Protein AF-A0A4U9WH31-F1 (afdb_monomer_lite)

Secondary structure (DSSP, 8-state):
-B---S-HHHHHHHHHHHTTS--S-EEE---TTT---HHHHHHHHHHHHHT-SS-EEE-

Foldseek 3Di:
DEFEDPDLVVSLVVQVVVQVDPDQEYEYEQHDPVPDDPVVSVVSVVVSCVSDPHDYHYD

InterPro domains:
  IPR002220 DapA-like [PF00701] (5-58)
  IPR013785 Aldolase-type TIM barrel [G3DSA:3.20.20.70] (1-59)

Organism: Serratia fonticola (NCBI:txid47917)

Structure (mmCIF, N/CA/C/O backbone):
data_AF-A0A4U9WH31-F1
#
_entry.id   AF-A0A4U9WH31-F1
#
loop_
_atom_site.group_PDB
_atom_site.id
_atom_site.type_symbol
_atom_site.label_atom_id
_atom_site.label_alt_id
_atom_site.label_comp_id
_atom_site.label_asym_id
_atom_site.label_entity_id
_atom_site.label_seq_id
_atom_site.pdbx_PDB_ins_code
_atom_site.Cartn_x
_atom_site.Cartn_y
_atom_site.Cartn_z
_atom_site.occupancy
_atom_site.B_iso_or_equiv
_atom_site.auth_seq_id
_atom_site.auth_comp_id
_atom_site.auth_asym_id
_atom_site.auth_atom_id
_atom_site.pdbx_PDB_model_num
ATOM 1 N N . MET A 1 1 ? -8.792 8.258 5.984 1.00 91.94 1 MET A N 1
ATOM 2 C CA . MET A 1 1 ? -7.701 9.248 6.182 1.00 91.94 1 MET A CA 1
ATOM 3 C C . MET A 1 1 ? -6.838 9.302 4.932 1.00 91.94 1 MET A C 1
ATOM 5 O O . MET A 1 1 ? -6.665 8.262 4.312 1.00 91.94 1 MET A O 1
ATOM 9 N N . GLY A 1 2 ? -6.319 10.473 4.553 1.00 93.62 2 GLY A N 1
ATOM 10 C CA . GLY A 1 2 ? -5.376 10.586 3.432 1.00 93.62 2 GLY A CA 1
ATOM 11 C C . GLY A 1 2 ? -3.948 10.229 3.852 1.00 93.62 2 GLY A C 1
ATOM 12 O O . GLY A 1 2 ? -3.532 10.588 4.954 1.00 93.62 2 GLY A O 1
ATOM 13 N N . LEU A 1 3 ? -3.216 9.531 2.984 1.00 94.94 3 LEU A N 1
ATOM 14 C CA . LEU A 1 3 ? -1.811 9.165 3.168 1.00 94.94 3 LEU A CA 1
ATOM 15 C C . LEU A 1 3 ? -1.086 9.275 1.825 1.00 94.94 3 LEU A C 1
ATOM 17 O O . LEU A 1 3 ? -1.523 8.681 0.850 1.00 94.94 3 LEU A O 1
ATOM 21 N N . SER A 1 4 ? 0.031 9.995 1.771 1.00 94.19 4 SER A N 1
ATOM 22 C CA . SER A 1 4 ? 0.817 10.163 0.544 1.00 94.19 4 SER A CA 1
ATOM 23 C C . SER A 1 4 ? 2.303 10.267 0.854 1.00 94.19 4 SER A C 1
ATOM 25 O O . SER A 1 4 ? 2.680 10.908 1.836 1.00 94.19 4 SER A O 1
ATOM 27 N N . GLY A 1 5 ? 3.154 9.735 -0.020 1.00 93.50 5 GLY A N 1
ATOM 28 C CA . GLY A 1 5 ? 4.595 9.931 0.091 1.00 93.50 5 GLY A CA 1
ATOM 29 C C . GLY A 1 5 ? 5.376 9.257 -1.029 1.00 93.50 5 GLY A C 1
ATOM 30 O O . GLY A 1 5 ? 4.997 8.204 -1.528 1.00 93.50 5 GLY A O 1
ATOM 31 N N . ASN A 1 6 ? 6.502 9.859 -1.414 1.00 92.62 6 A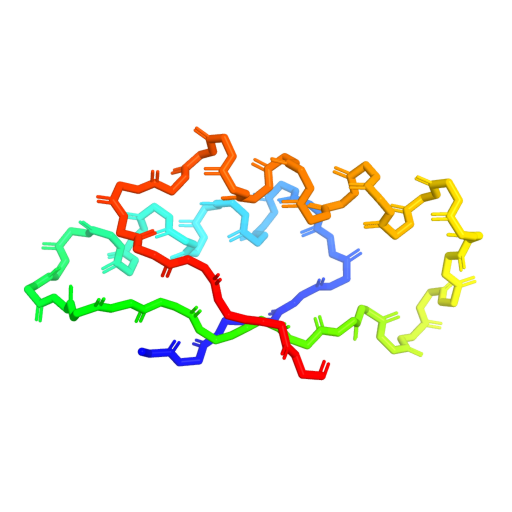SN A N 1
ATOM 32 C CA . ASN A 1 6 ? 7.381 9.325 -2.463 1.00 92.62 6 ASN A CA 1
ATOM 33 C C . ASN A 1 6 ? 8.492 8.410 -1.908 1.00 92.62 6 ASN A C 1
ATOM 35 O O . ASN A 1 6 ? 9.265 7.844 -2.673 1.00 92.62 6 ASN A O 1
ATOM 39 N N . ASN A 1 7 ? 8.596 8.276 -0.581 1.00 95.12 7 ASN A N 1
ATOM 40 C CA . ASN A 1 7 ? 9.546 7.392 0.092 1.00 95.12 7 ASN A CA 1
ATOM 41 C C . ASN A 1 7 ? 8.781 6.305 0.854 1.00 95.12 7 ASN A C 1
ATOM 43 O O . ASN A 1 7 ? 7.975 6.616 1.732 1.00 95.12 7 ASN A O 1
ATOM 47 N N . MET A 1 8 ? 9.047 5.038 0.532 1.00 95.94 8 MET A N 1
ATOM 48 C CA . MET A 1 8 ? 8.322 3.901 1.105 1.00 95.94 8 MET A CA 1
ATOM 49 C C . MET A 1 8 ? 8.470 3.813 2.631 1.00 95.94 8 MET A C 1
ATOM 51 O O . MET A 1 8 ? 7.473 3.679 3.333 1.00 95.94 8 MET A O 1
ATOM 55 N N . ALA A 1 9 ? 9.689 3.944 3.162 1.00 97.12 9 ALA A N 1
ATOM 56 C CA . ALA A 1 9 ? 9.942 3.813 4.598 1.00 97.12 9 ALA A CA 1
ATOM 57 C C . ALA A 1 9 ? 9.199 4.884 5.413 1.00 97.12 9 ALA A C 1
ATOM 59 O O . ALA A 1 9 ? 8.494 4.559 6.368 1.00 97.12 9 ALA A O 1
ATOM 60 N N . SER A 1 10 ? 9.287 6.150 4.998 1.00 96.88 10 SER A N 1
ATOM 61 C CA . SER A 1 10 ? 8.573 7.246 5.664 1.00 96.88 10 SER A CA 1
ATOM 62 C C . SER A 1 10 ? 7.051 7.111 5.538 1.00 96.88 10 SER A C 1
ATOM 64 O O . SER A 1 10 ? 6.325 7.406 6.487 1.00 96.88 10 SER A O 1
ATOM 66 N N . THR A 1 11 ? 6.558 6.633 4.391 1.00 96.94 11 THR A N 1
ATOM 67 C CA . THR A 1 11 ? 5.115 6.434 4.165 1.00 96.94 11 THR A CA 1
ATOM 68 C C . THR A 1 11 ? 4.565 5.330 5.066 1.00 96.94 11 THR A C 1
ATOM 70 O O . THR A 1 11 ? 3.528 5.529 5.694 1.00 96.94 11 THR A O 1
ATOM 73 N N . LEU A 1 12 ? 5.282 4.211 5.210 1.00 97.75 12 LEU A N 1
ATOM 74 C CA . LEU A 1 12 ? 4.902 3.120 6.116 1.00 97.75 12 LEU A CA 1
ATOM 75 C C . LEU A 1 12 ? 4.892 3.564 7.582 1.00 97.75 12 LEU A C 1
ATOM 77 O O . LEU A 1 12 ? 3.972 3.220 8.322 1.00 97.75 12 LEU A O 1
ATOM 81 N N . GLN A 1 13 ? 5.866 4.374 8.003 1.00 97.75 13 GLN A N 1
ATOM 82 C CA . GLN A 1 13 ? 5.887 4.927 9.359 1.00 97.75 13 GLN A CA 1
ATOM 83 C C . GLN A 1 13 ? 4.655 5.808 9.626 1.00 97.75 13 GLN A C 1
ATOM 85 O O . GLN A 1 13 ? 4.012 5.693 10.672 1.00 97.75 13 GLN A O 1
ATOM 90 N N . MET A 1 14 ? 4.288 6.659 8.664 1.00 97.12 14 MET A N 1
ATOM 91 C CA . MET A 1 14 ? 3.083 7.483 8.762 1.00 97.12 14 MET A CA 1
ATOM 92 C C . MET A 1 14 ? 1.813 6.624 8.762 1.00 97.12 14 MET A C 1
ATOM 94 O O . MET A 1 14 ? 0.919 6.852 9.579 1.00 97.12 14 MET A O 1
ATOM 98 N N . GLN A 1 15 ? 1.745 5.608 7.899 1.00 97.19 15 GLN A N 1
ATOM 99 C CA . GLN A 1 15 ? 0.638 4.655 7.865 1.00 97.19 15 GLN A CA 1
ATOM 100 C C . GLN A 1 15 ? 0.469 3.953 9.210 1.00 97.19 15 GLN A C 1
ATOM 102 O O . GLN A 1 15 ? -0.649 3.846 9.704 1.00 97.19 15 GLN A O 1
ATOM 107 N N . GLN A 1 16 ? 1.565 3.523 9.838 1.00 96.25 16 GLN A N 1
ATOM 108 C CA . GLN A 1 16 ? 1.526 2.869 11.140 1.00 96.25 16 GLN A CA 1
ATOM 109 C C . GLN A 1 16 ? 0.932 3.786 12.212 1.00 96.25 16 GLN A C 1
ATOM 111 O O . GLN A 1 16 ? 0.116 3.325 13.008 1.00 96.25 16 GLN A O 1
ATOM 116 N N . ALA A 1 17 ? 1.288 5.073 12.213 1.00 96.31 17 ALA A N 1
ATOM 117 C CA . ALA A 1 17 ? 0.705 6.056 13.125 1.00 96.31 17 ALA A CA 1
ATOM 118 C C . ALA A 1 17 ? -0.793 6.285 12.849 1.00 96.31 17 ALA A C 1
ATOM 120 O O . ALA A 1 17 ? -1.598 6.331 13.779 1.00 96.31 17 ALA A O 1
ATOM 121 N N . ILE A 1 18 ? -1.184 6.375 11.574 1.00 95.75 18 ILE A N 1
ATOM 122 C CA . ILE A 1 18 ? -2.587 6.510 11.153 1.00 95.75 18 ILE A CA 1
ATOM 123 C C . ILE A 1 18 ? -3.409 5.282 11.576 1.00 95.75 18 ILE A C 1
ATOM 125 O O . ILE A 1 18 ? -4.510 5.436 12.098 1.00 95.75 18 ILE A O 1
ATOM 129 N N . ASN A 1 19 ? -2.848 4.083 11.426 1.00 94.38 19 ASN A N 1
ATOM 130 C CA . ASN A 1 19 ? -3.459 2.800 11.769 1.00 94.38 19 ASN A CA 1
ATOM 131 C C . ASN A 1 19 ? -3.670 2.588 13.284 1.00 94.38 19 ASN A C 1
ATOM 133 O O . ASN A 1 19 ? -4.315 1.616 13.673 1.00 94.38 19 ASN A O 1
ATOM 137 N N . GLN A 1 20 ? -3.138 3.448 14.162 1.00 95.88 20 GLN A N 1
ATOM 138 C CA . GLN A 1 20 ? -3.472 3.417 15.600 1.00 95.88 20 GLN A CA 1
ATOM 139 C C . GLN A 1 20 ? -4.776 4.149 15.931 1.00 95.88 20 GLN A C 1
ATOM 141 O O . GLN A 1 20 ? -5.220 4.139 17.077 1.00 95.88 20 GLN A O 1
ATOM 146 N N . ARG A 1 21 ? -5.371 4.829 14.951 1.00 95.38 21 ARG A N 1
ATOM 147 C CA . ARG A 1 21 ? -6.615 5.579 15.107 1.00 95.38 21 ARG A CA 1
ATOM 148 C C . ARG A 1 21 ? -7.788 4.716 14.656 1.00 95.38 21 ARG A C 1
ATOM 150 O O . ARG A 1 21 ? -7.626 3.854 13.796 1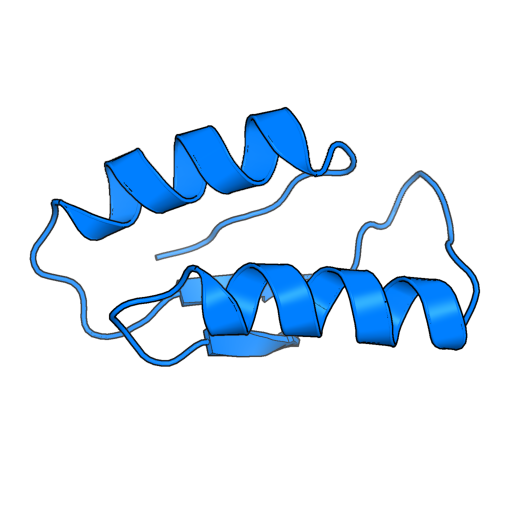.00 95.38 21 ARG A O 1
ATOM 157 N N . ASP A 1 22 ? -8.969 5.002 15.188 1.00 96.50 22 ASP A N 1
ATOM 158 C CA . ASP A 1 22 ? -10.209 4.385 14.722 1.00 96.50 22 ASP A CA 1
ATOM 159 C C . ASP A 1 22 ? -10.630 5.019 13.387 1.00 96.50 22 ASP A C 1
ATOM 161 O O . ASP A 1 22 ? -11.174 6.126 13.338 1.00 96.50 22 ASP A O 1
ATOM 165 N N . ILE A 1 23 ? -10.251 4.376 12.282 1.00 96.50 23 ILE A N 1
ATOM 166 C CA . ILE A 1 23 ? -10.510 4.845 10.920 1.00 96.50 23 ILE A CA 1
ATOM 167 C C . ILE A 1 23 ? -11.056 3.706 10.062 1.00 96.50 23 ILE A C 1
ATOM 169 O O . ILE A 1 23 ? -10.614 2.568 10.160 1.00 96.50 23 ILE A O 1
ATOM 173 N N . ALA A 1 24 ? -11.971 4.027 9.149 1.00 97.62 24 ALA A N 1
ATOM 174 C CA . ALA A 1 24 ? -12.571 3.029 8.261 1.00 97.62 24 ALA A CA 1
ATOM 175 C C . ALA A 1 24 ? -11.682 2.638 7.064 1.00 97.62 24 ALA A C 1
ATOM 177 O O . ALA A 1 24 ? -11.963 1.658 6.383 1.00 97.62 24 ALA A O 1
ATOM 178 N N . GLY A 1 25 ? -10.634 3.413 6.768 1.00 97.06 25 GLY A N 1
ATOM 179 C CA . GLY A 1 25 ? -9.776 3.173 5.610 1.00 97.06 25 GLY A CA 1
ATOM 180 C C . GLY A 1 25 ? -8.768 4.284 5.336 1.00 97.06 25 GLY A C 1
ATOM 181 O O . GLY A 1 25 ? -8.862 5.406 5.869 1.00 97.06 25 GLY A O 1
ATOM 182 N N . VAL A 1 26 ? -7.808 3.969 4.469 1.00 97.31 26 VAL A N 1
ATOM 183 C CA . VAL A 1 26 ? -6.771 4.892 3.997 1.00 97.31 26 VAL A CA 1
ATOM 184 C C . VAL A 1 26 ? -6.890 5.128 2.494 1.00 97.31 26 VAL A C 1
ATOM 186 O O . VAL A 1 26 ? -7.130 4.202 1.724 1.00 97.31 26 VAL A O 1
ATOM 189 N N . LEU A 1 27 ? -6.739 6.388 2.096 1.00 97.69 27 LEU A N 1
ATOM 190 C CA . LEU A 1 27 ? -6.791 6.840 0.710 1.00 97.69 27 LEU A CA 1
ATOM 191 C C . LEU A 1 27 ? -5.381 7.230 0.272 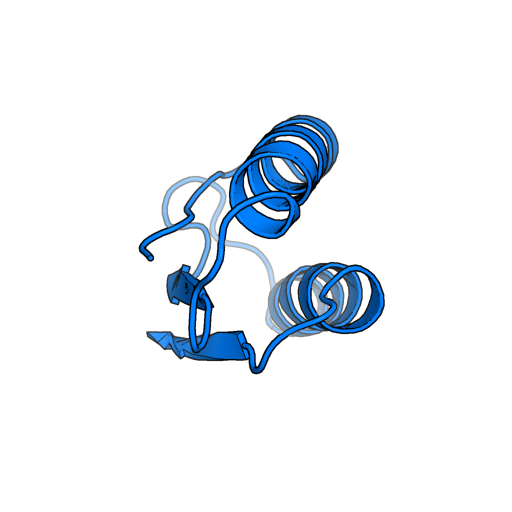1.00 97.69 27 LEU A C 1
ATOM 193 O O . LEU A 1 27 ? -4.786 8.116 0.896 1.00 97.69 27 LEU A O 1
ATOM 197 N N . ILE A 1 28 ? -4.857 6.563 -0.757 1.00 97.06 28 ILE A N 1
ATOM 198 C CA . ILE A 1 28 ? -3.451 6.660 -1.157 1.00 97.06 28 ILE A CA 1
ATOM 199 C C . ILE A 1 28 ? -3.348 7.019 -2.645 1.00 97.06 28 ILE A C 1
ATOM 201 O O . ILE A 1 28 ? -3.747 6.208 -3.483 1.00 97.06 28 ILE A O 1
ATOM 205 N N . PRO A 1 29 ? -2.799 8.197 -2.995 1.00 96.50 29 PRO A N 1
ATOM 206 C CA . PRO A 1 29 ? -2.519 8.546 -4.374 1.00 96.50 29 PRO A CA 1
ATOM 207 C C . PRO A 1 29 ? -1.225 7.897 -4.872 1.00 96.50 29 PRO A C 1
ATOM 209 O O . PRO A 1 29 ? -0.320 7.587 -4.089 1.00 96.50 29 PRO A O 1
ATOM 212 N N . ALA A 1 30 ? -1.089 7.772 -6.191 1.00 95.06 30 ALA A N 1
ATOM 213 C CA . ALA A 1 30 ? 0.185 7.388 -6.795 1.00 95.06 30 ALA A CA 1
ATOM 214 C C . ALA A 1 30 ? 1.303 8.416 -6.486 1.00 95.06 30 ALA A C 1
ATOM 216 O O . ALA A 1 30 ? 1.055 9.628 -6.479 1.00 95.06 30 ALA A O 1
ATOM 217 N N . PRO A 1 31 ? 2.557 7.973 -6.261 1.00 93.62 31 PRO A N 1
ATOM 218 C CA . PRO A 1 31 ? 3.681 8.873 -6.019 1.00 93.62 31 PRO A CA 1
ATOM 219 C C . PRO A 1 31 ? 3.993 9.701 -7.275 1.00 93.62 31 PRO A C 1
ATOM 22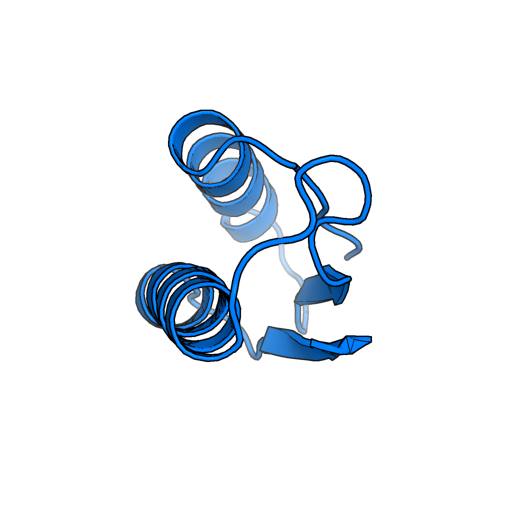1 O O . PRO A 1 31 ? 4.544 9.217 -8.267 1.00 93.62 31 PRO A O 1
ATOM 224 N N . TYR A 1 32 ? 3.630 10.979 -7.223 1.00 86.75 32 TYR A N 1
ATOM 225 C CA . TYR A 1 32 ? 3.576 11.865 -8.386 1.00 86.75 32 TYR A CA 1
ATOM 226 C C . TYR A 1 32 ? 4.937 12.443 -8.796 1.00 86.75 32 TYR A C 1
ATOM 228 O O . TYR A 1 32 ? 5.119 12.817 -9.953 1.00 86.75 32 TYR A O 1
ATOM 236 N N . TYR A 1 33 ? 5.910 12.515 -7.880 1.00 91.25 33 TYR A N 1
ATOM 237 C CA . TYR A 1 33 ? 7.210 13.131 -8.179 1.00 91.25 33 TYR A CA 1
ATOM 238 C C . TYR A 1 33 ? 8.168 12.166 -8.884 1.00 91.25 33 TYR A C 1
ATOM 240 O O . TYR A 1 33 ? 8.786 12.504 -9.891 1.00 91.25 33 TYR A O 1
ATOM 248 N N . ILE A 1 34 ? 8.286 10.946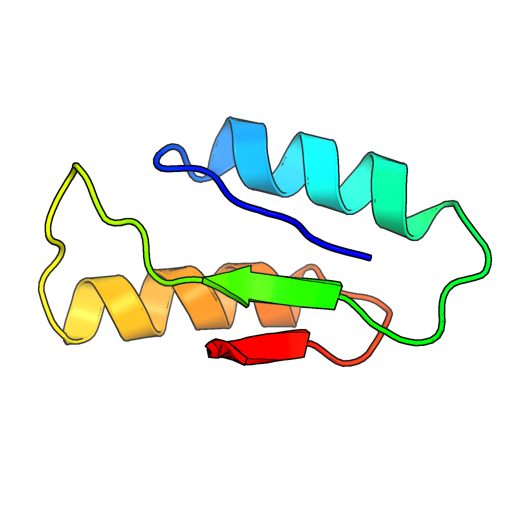 -8.356 1.00 91.81 34 ILE A N 1
ATOM 249 C CA . ILE A 1 34 ? 9.300 9.978 -8.800 1.00 91.81 34 ILE A CA 1
ATOM 250 C C . ILE A 1 34 ? 8.895 9.201 -10.058 1.00 91.81 34 ILE A C 1
ATOM 252 O O . ILE A 1 34 ? 9.747 8.536 -10.635 1.00 91.81 34 ILE A O 1
ATOM 256 N N . ARG A 1 35 ? 7.629 9.310 -10.497 1.00 92.94 35 ARG A N 1
ATOM 257 C CA . ARG A 1 35 ? 7.090 8.699 -11.730 1.00 92.94 35 ARG A CA 1
ATOM 258 C C . ARG A 1 35 ? 7.548 7.238 -11.912 1.00 92.94 35 ARG A C 1
ATOM 260 O O . ARG A 1 35 ? 8.278 6.941 -12.858 1.00 92.94 35 ARG A O 1
ATOM 267 N N . PRO A 1 36 ? 7.176 6.330 -10.994 1.00 94.12 36 PRO A N 1
ATOM 268 C CA . PRO A 1 36 ? 7.637 4.947 -11.047 1.00 94.12 36 PRO A CA 1
ATOM 269 C C . PRO A 1 36 ? 7.058 4.210 -12.263 1.00 94.12 36 PRO A C 1
ATOM 271 O O . PRO A 1 36 ? 6.057 4.619 -12.854 1.00 94.12 36 PRO A O 1
ATOM 274 N N . SER A 1 37 ? 7.680 3.087 -12.622 1.00 97.38 37 SER A N 1
ATOM 275 C CA . SER A 1 37 ? 7.130 2.172 -13.626 1.00 97.38 37 SER A CA 1
ATOM 276 C C . SER A 1 37 ? 5.813 1.548 -13.145 1.00 97.38 37 SER A C 1
ATOM 278 O O . SER A 1 37 ? 5.502 1.570 -11.956 1.00 97.38 37 SER A O 1
ATOM 280 N N . GLN A 1 38 ? 5.059 0.919 -14.052 1.00 97.62 38 GLN A N 1
ATOM 281 C CA . GLN A 1 38 ? 3.848 0.169 -13.682 1.00 97.62 38 GLN A CA 1
ATOM 282 C C . GLN A 1 38 ? 4.146 -0.922 -12.644 1.00 97.62 38 GLN A C 1
ATOM 284 O O . GLN A 1 38 ? 3.429 -1.042 -11.657 1.00 97.62 38 GLN A O 1
ATOM 289 N N . ALA A 1 39 ? 5.254 -1.653 -12.810 1.00 98.19 39 ALA A N 1
ATOM 290 C CA . ALA A 1 39 ? 5.702 -2.632 -11.821 1.00 98.19 39 ALA A CA 1
ATOM 291 C C . ALA A 1 39 ? 6.016 -1.976 -10.464 1.00 98.19 39 ALA A C 1
ATOM 293 O O . ALA A 1 39 ? 5.620 -2.497 -9.427 1.00 98.19 39 ALA A O 1
ATOM 294 N N . GLY A 1 40 ? 6.654 -0.800 -10.471 1.00 96.94 40 GLY A N 1
ATOM 295 C CA . GLY A 1 40 ? 6.932 -0.042 -9.251 1.00 96.94 40 GLY A CA 1
ATOM 296 C C . GLY A 1 40 ? 5.670 0.485 -8.559 1.00 96.94 40 GLY A C 1
ATOM 297 O O . GLY A 1 40 ? 5.622 0.504 -7.334 1.00 96.94 40 GLY A O 1
ATOM 298 N N . LEU A 1 41 ? 4.634 0.874 -9.312 1.00 97.00 41 LEU A N 1
ATOM 299 C CA . LEU A 1 41 ? 3.326 1.239 -8.749 1.00 97.00 41 LEU A CA 1
ATOM 300 C C . LEU A 1 41 ? 2.651 0.044 -8.081 1.00 97.00 41 LEU A C 1
ATOM 302 O O . LEU A 1 41 ? 2.160 0.176 -6.962 1.00 97.00 41 LEU A O 1
ATOM 306 N N . VAL A 1 42 ? 2.649 -1.110 -8.753 1.00 97.62 42 VAL A N 1
ATOM 307 C CA . VAL A 1 42 ? 2.098 -2.349 -8.194 1.00 97.62 42 VAL A CA 1
ATOM 308 C C . VAL A 1 42 ? 2.823 -2.693 -6.898 1.00 97.62 42 VAL A C 1
ATOM 310 O O . VAL A 1 42 ? 2.172 -2.823 -5.869 1.00 97.62 42 VAL A O 1
ATOM 313 N N . GLU A 1 43 ? 4.159 -2.733 -6.904 1.00 97.75 43 GLU A N 1
ATOM 314 C CA . GLU A 1 43 ? 4.941 -3.004 -5.692 1.00 97.75 43 GLU A CA 1
ATOM 315 C C . GLU A 1 43 ? 4.644 -1.988 -4.579 1.00 97.75 43 GLU A C 1
ATOM 317 O O . GLU A 1 43 ? 4.427 -2.369 -3.428 1.00 97.75 43 GLU A O 1
ATOM 322 N N . TYR A 1 44 ? 4.595 -0.696 -4.914 1.00 97.25 44 TYR A N 1
ATOM 323 C CA . TYR A 1 44 ? 4.323 0.366 -3.951 1.00 97.25 44 TYR A CA 1
ATOM 324 C C . TYR A 1 44 ? 2.975 0.166 -3.249 1.00 97.25 44 TYR A C 1
ATOM 326 O O . TYR A 1 44 ? 2.914 0.153 -2.017 1.00 97.25 44 TYR A O 1
ATOM 334 N N . PHE A 1 45 ? 1.900 -0.031 -4.012 1.00 97.56 45 PHE A N 1
ATOM 335 C CA . PHE A 1 45 ? 0.571 -0.207 -3.435 1.00 97.56 45 PHE A CA 1
ATOM 336 C C . PHE A 1 45 ? 0.405 -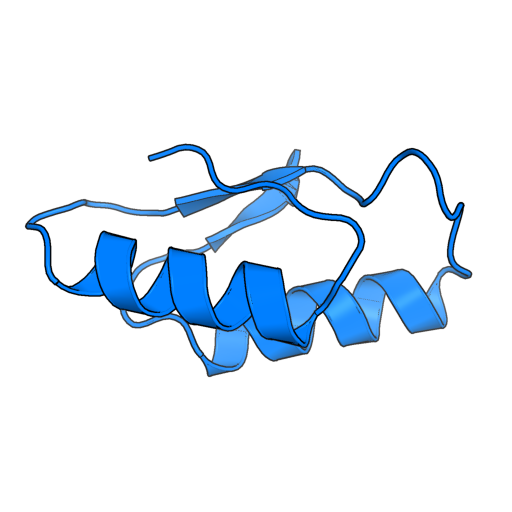1.553 -2.735 1.00 97.56 45 PHE A C 1
ATOM 338 O O . PHE A 1 45 ? -0.208 -1.587 -1.670 1.00 97.56 45 PHE A O 1
ATOM 345 N N . THR A 1 46 ? 0.987 -2.635 -3.261 1.00 97.94 46 THR A N 1
ATOM 346 C CA . THR A 1 46 ? 0.974 -3.946 -2.597 1.00 97.94 46 THR A CA 1
ATOM 347 C C . THR A 1 46 ? 1.625 -3.861 -1.222 1.00 97.94 46 THR A C 1
ATOM 349 O O . THR A 1 46 ? 1.015 -4.266 -0.239 1.00 97.94 46 THR A O 1
ATOM 352 N N . ARG A 1 47 ? 2.799 -3.230 -1.104 1.00 98.00 47 ARG A N 1
ATOM 353 C CA . ARG A 1 47 ? 3.474 -3.083 0.196 1.00 98.00 47 ARG A CA 1
ATOM 354 C C . ARG A 1 47 ? 2.666 -2.269 1.208 1.00 98.00 47 ARG A C 1
ATOM 356 O O . ARG A 1 47 ? 2.694 -2.581 2.396 1.00 98.00 47 ARG A O 1
ATOM 363 N N . LEU A 1 48 ? 1.959 -1.233 0.757 1.00 97.44 48 LEU A N 1
ATOM 364 C CA . LEU A 1 48 ? 1.078 -0.444 1.624 1.00 97.44 48 LEU A CA 1
ATOM 365 C C . LEU A 1 48 ? -0.186 -1.217 2.012 1.00 97.44 48 LEU A C 1
ATOM 367 O O . LEU A 1 48 ? -0.645 -1.086 3.145 1.00 97.44 48 LEU A O 1
ATOM 371 N N . ALA A 1 49 ? -0.731 -2.027 1.104 1.00 97.56 49 ALA A N 1
ATOM 372 C CA . ALA A 1 49 ? -1.855 -2.912 1.380 1.00 97.56 49 ALA A CA 1
ATOM 373 C C . ALA A 1 49 ? -1.482 -3.996 2.401 1.00 97.56 49 ALA A C 1
ATOM 375 O O . ALA A 1 49 ? -2.196 -4.147 3.389 1.00 97.56 49 ALA A O 1
ATOM 376 N N . ASP A 1 50 ? -0.331 -4.653 2.233 1.00 97.94 50 ASP A N 1
ATOM 377 C CA . ASP A 1 50 ? 0.174 -5.686 3.149 1.00 97.94 50 ASP A CA 1
ATOM 378 C C . ASP A 1 50 ? 0.421 -5.142 4.566 1.00 97.94 50 ASP A C 1
ATOM 380 O O . ASP A 1 50 ? 0.224 -5.839 5.561 1.00 97.94 50 ASP A O 1
ATOM 384 N N . ALA A 1 51 ? 0.838 -3.877 4.677 1.00 96.94 51 ALA A N 1
ATOM 385 C CA . ALA A 1 51 ? 1.049 -3.200 5.957 1.00 96.94 51 ALA A CA 1
ATOM 386 C C . ALA A 1 51 ? -0.233 -2.581 6.549 1.00 96.94 51 ALA A C 1
ATOM 388 O O . ALA A 1 51 ? -0.209 -2.039 7.663 1.00 96.94 51 ALA A O 1
ATOM 389 N N . SER A 1 52 ? -1.351 -2.613 5.819 1.00 96.50 52 SER A N 1
ATOM 390 C CA . SER A 1 52 ? -2.595 -1.989 6.252 1.00 96.50 52 SER A CA 1
ATOM 391 C C . SER A 1 52 ? -3.451 -2.942 7.076 1.00 96.50 52 SER A C 1
ATOM 393 O O . SER A 1 52 ? -3.667 -4.093 6.721 1.00 96.50 52 SER A O 1
ATOM 395 N N . ARG A 1 53 ? -4.020 -2.424 8.166 1.00 95.94 53 ARG A N 1
ATOM 396 C CA . ARG A 1 53 ? -5.037 -3.126 8.971 1.00 95.94 53 ARG A CA 1
ATOM 397 C C . ARG A 1 53 ? -6.473 -2.713 8.626 1.00 95.94 53 ARG A C 1
ATOM 399 O O . ARG A 1 53 ? -7.419 -3.264 9.174 1.00 95.94 53 ARG A O 1
ATOM 406 N N . VAL A 1 54 ? -6.624 -1.748 7.722 1.00 96.88 54 VAL A N 1
ATOM 407 C CA . VAL A 1 54 ? -7.902 -1.232 7.212 1.00 96.88 54 VAL A CA 1
ATOM 408 C C . VAL A 1 54 ? -7.880 -1.222 5.679 1.00 96.88 54 VAL A C 1
ATOM 410 O O . VAL A 1 54 ? -6.791 -1.236 5.098 1.00 96.88 54 VAL A O 1
ATOM 413 N N . PRO A 1 55 ? -9.037 -1.170 4.999 1.00 97.62 55 PRO A N 1
ATOM 414 C CA . PRO A 1 55 ? -9.085 -1.072 3.543 1.00 97.62 55 PRO A CA 1
ATOM 415 C C . PRO A 1 55 ? -8.215 0.063 2.980 1.00 97.62 55 PRO A C 1
ATOM 417 O O . PRO A 1 55 ? -8.202 1.181 3.509 1.00 97.62 55 PRO A O 1
ATOM 420 N N . VAL A 1 56 ? -7.511 -0.239 1.886 1.00 97.25 56 VAL A N 1
ATOM 421 C CA . VAL A 1 56 ? -6.722 0.719 1.101 1.00 97.25 56 VAL A CA 1
ATOM 422 C C . VAL A 1 56 ? -7.489 1.071 -0.167 1.00 97.25 56 VAL A C 1
ATOM 424 O O . VAL A 1 56 ? -7.931 0.186 -0.896 1.00 97.25 56 VAL A O 1
ATOM 427 N N . ILE A 1 57 ? -7.638 2.366 -0.429 1.00 97.50 57 ILE A N 1
ATOM 428 C CA . ILE A 1 57 ? -8.318 2.908 -1.607 1.00 97.50 57 ILE A CA 1
ATOM 429 C C . ILE A 1 57 ? -7.298 3.727 -2.402 1.00 97.50 57 ILE A C 1
ATOM 431 O O . ILE A 1 57 ? -6.567 4.530 -1.821 1.00 97.50 57 ILE A O 1
ATOM 435 N N . LEU A 1 58 ? -7.246 3.518 -3.717 1.00 95.56 58 LEU A N 1
ATOM 436 C CA . LEU A 1 58 ? -6.298 4.170 -4.627 1.00 95.56 58 LEU A CA 1
ATOM 437 C C . LEU A 1 58 ? -6.964 5.345 -5.359 1.00 95.56 58 LEU A C 1
ATOM 439 O O . LEU A 1 58 ? -8.127 5.210 -5.748 1.00 95.56 58 LEU A O 1
ATOM 443 N N . ILE A 1 59 ? -6.240 6.458 -5.556 1.00 90.88 59 ILE A N 1
ATOM 444 C CA . ILE A 1 59 ? -6.686 7.637 -6.340 1.00 90.88 59 ILE A CA 1
ATOM 445 C C . ILE A 1 59 ? -5.603 8.222 -7.248 1.00 90.88 59 ILE A C 1
ATOM 447 O O . ILE A 1 59 ? -4.398 7.985 -6.995 1.00 90.88 59 ILE A O 1
#

Radius of gyration: 10.79 Å; chains: 1; bounding box: 22×19×29 Å

Sequence (59 aa):
MGLSGNNMASTLQMQQAINQRDIAGVLIPAPYYIRPSQAGLVEYFTRLADASRVPVILI

pLDDT: mean 95.93, std 2.2, range [86.75, 98.19]